Protein AF-A0A7V6CC51-F1 (afdb_monomer_lite)

Foldseek 3Di:
DDDDDDDDDDDPPPPPPDPPDPPPPPPPPQDWDWDDDLAAIEIESAPPVLRVVLVLLVVLLLVVLCVVVVQDDDSPPQHAYEYEYHDPVVVCVVDPDNPDQWDWDADPNHIYIYHYSDDDPLRNQLRVQLVVLLVRVVSDPDDDDPVCSNVVSNLSSNWDDDDPRDDIDD

Radius of gyration: 27.86 Å; chains: 1; bounding box: 57×43×106 Å

pLDDT: mean 84.68, std 17.05, range [34.88, 98.0]

Secondary structure (DSSP, 8-state):
--------------------------------EEEE-SSEEEEE-S-HHHHHHHHHHHHHHHHHHHHHH-----TTSPPEEEEEES-HHHHHTT-SSTT-SSEEEEETTEEEEEEESSS-HHHHHHHHHHHHHHHHHTTSSS---HHHHHHHHHHHHT-EE-SSSS-EE-

Sequence (170 aa):
MSLTFIHTIRAGIPAVLCLLMFASPVAAKSRWYKYENPYFVAYSNAPEKKALAMLDNLERFRVAFEQVSSIEVPESAPQVTVLIVRSSSEFAKLRPIKNAAGFMTSINDQRFIVVPASGDPAWRGESIRHELAHVWLRYHSFKYPSWYEEGFAELMSATQFINDNQSFTV

Structure (mmCIF, N/CA/C/O backbone):
data_AF-A0A7V6CC51-F1
#
_entry.id   AF-A0A7V6CC51-F1
#
loop_
_atom_site.group_PDB
_atom_site.id
_atom_site.type_symbol
_atom_site.label_atom_id
_atom_site.label_alt_id
_atom_site.label_comp_id
_atom_site.label_asym_id
_atom_site.label_entity_id
_atom_site.label_seq_id
_atom_site.pdbx_PDB_ins_code
_atom_site.Cartn_x
_atom_site.Cartn_y
_atom_site.Cartn_z
_atom_site.occupancy
_atom_site.B_iso_or_equiv
_atom_site.auth_seq_id
_atom_site.auth_comp_id
_atom_site.auth_asym_id
_atom_site.auth_atom_id
_atom_site.pdbx_PDB_model_num
ATOM 1 N N . MET A 1 1 ? -29.974 24.018 88.098 1.00 41.22 1 MET A N 1
ATOM 2 C CA . MET A 1 1 ? -29.849 22.577 87.781 1.00 41.22 1 MET A CA 1
ATOM 3 C C . MET A 1 1 ? -31.233 22.148 87.312 1.00 41.22 1 MET A C 1
ATOM 5 O O . MET A 1 1 ? -32.135 22.222 88.124 1.00 41.22 1 MET A O 1
ATOM 9 N N . SER A 1 2 ? -31.568 21.907 86.047 1.00 37.16 2 SER A N 1
ATOM 10 C CA . SER A 1 2 ? -30.850 21.552 84.812 1.00 37.16 2 SER A CA 1
ATOM 11 C C . SER A 1 2 ? -31.702 22.063 83.616 1.00 37.16 2 SER A C 1
ATOM 13 O O . SER A 1 2 ? -32.907 22.202 83.790 1.00 37.16 2 SER A O 1
ATOM 15 N N . LEU A 1 3 ? -31.105 22.626 82.546 1.00 34.88 3 LEU A N 1
ATOM 16 C CA . LEU A 1 3 ? -30.969 22.049 81.176 1.00 34.88 3 LEU A CA 1
ATOM 17 C C . LEU A 1 3 ? -32.340 21.697 80.524 1.00 34.88 3 LEU A C 1
ATOM 19 O O . LEU A 1 3 ? -33.163 21.076 81.171 1.00 34.88 3 LEU A O 1
ATOM 23 N N . THR A 1 4 ? -32.705 21.988 79.268 1.00 35.38 4 THR A N 1
ATOM 24 C CA . THR A 1 4 ? -31.968 22.301 78.030 1.00 35.38 4 THR A CA 1
ATOM 25 C C . THR A 1 4 ? -32.980 22.672 76.922 1.00 35.38 4 THR A C 1
ATOM 27 O O . THR A 1 4 ? -34.135 22.258 76.978 1.00 35.38 4 THR A O 1
ATOM 30 N N . PHE A 1 5 ? -32.515 23.395 75.894 1.00 44.28 5 PHE A N 1
ATOM 31 C CA . PHE A 1 5 ? -33.093 23.500 74.535 1.00 44.28 5 PHE A CA 1
ATOM 32 C C . PHE A 1 5 ? -33.424 22.099 73.943 1.00 44.28 5 PHE A C 1
ATOM 34 O O . PHE A 1 5 ? -32.857 21.104 74.380 1.00 44.28 5 PHE A O 1
ATOM 41 N N . ILE A 1 6 ? -34.292 21.934 72.936 1.00 42.44 6 ILE A N 1
ATOM 42 C CA . ILE A 1 6 ? -33.934 21.997 71.503 1.00 42.44 6 ILE A CA 1
ATOM 43 C C . ILE A 1 6 ? -35.217 21.950 70.652 1.00 42.44 6 ILE A C 1
ATOM 45 O O . ILE A 1 6 ? -36.204 21.295 70.979 1.00 42.44 6 ILE A O 1
ATOM 49 N N . HIS A 1 7 ? -35.144 22.689 69.548 1.00 38.31 7 HIS A N 1
ATOM 50 C CA . HIS A 1 7 ? -36.145 22.906 68.518 1.00 38.31 7 HIS A CA 1
ATOM 51 C C . HIS A 1 7 ? -36.565 21.637 67.760 1.00 38.31 7 HIS A C 1
ATOM 53 O O . HIS A 1 7 ? -35.791 20.710 67.539 1.00 38.31 7 HIS A O 1
ATOM 59 N N . THR A 1 8 ? -37.800 21.686 67.269 1.00 44.66 8 THR A N 1
ATOM 60 C CA . THR A 1 8 ? -38.372 20.853 66.208 1.00 44.66 8 THR A CA 1
ATOM 61 C C . THR A 1 8 ? -37.406 20.628 65.039 1.00 44.66 8 THR A C 1
ATOM 63 O O . THR A 1 8 ? -37.063 21.577 64.336 1.00 44.66 8 THR A O 1
ATOM 66 N N . ILE A 1 9 ? -37.045 19.372 64.759 1.00 45.22 9 ILE A N 1
ATOM 67 C CA . ILE A 1 9 ? -36.435 18.989 63.479 1.00 45.22 9 ILE A CA 1
ATOM 68 C C . ILE A 1 9 ? -37.561 18.565 62.538 1.00 45.22 9 ILE A C 1
ATOM 70 O O . ILE A 1 9 ? -38.075 17.450 62.598 1.00 45.22 9 ILE A O 1
ATOM 74 N N . ARG A 1 10 ? -37.953 19.487 61.658 1.00 53.75 10 ARG A N 1
ATOM 75 C CA . ARG A 1 10 ? -38.729 19.199 60.452 1.00 53.75 10 ARG A CA 1
ATOM 76 C C . ARG A 1 10 ? -37.719 19.126 59.308 1.00 53.75 10 ARG A C 1
ATOM 78 O O . ARG A 1 10 ? -37.269 20.154 58.823 1.00 53.75 10 ARG A O 1
ATOM 85 N N . ALA A 1 11 ? -37.330 17.920 58.914 1.00 47.81 11 ALA A N 1
ATOM 86 C CA . ALA A 1 11 ? -36.510 17.700 57.726 1.00 47.81 11 ALA A CA 1
ATOM 87 C C . ALA A 1 11 ? -36.901 16.365 57.087 1.00 47.81 11 ALA A C 1
ATOM 89 O O . ALA A 1 11 ? -36.207 15.360 57.203 1.00 47.81 11 ALA A O 1
ATOM 90 N N . GLY A 1 12 ? -38.061 16.352 56.428 1.00 46.47 12 GLY A N 1
ATOM 91 C CA . GLY A 1 12 ? -38.343 15.351 55.407 1.00 46.47 12 GLY A CA 1
ATOM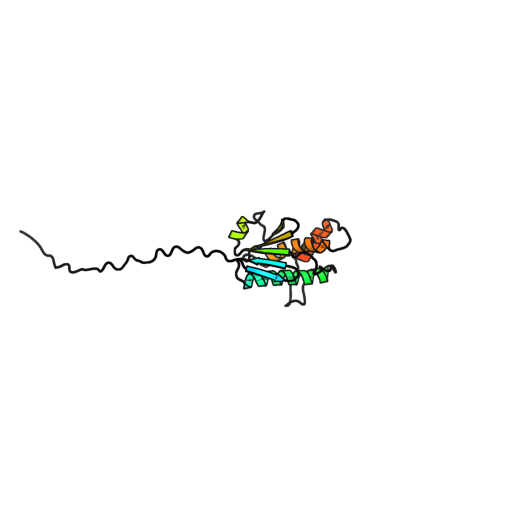 92 C C . GLY A 1 12 ? -37.486 15.680 54.193 1.00 46.47 12 GLY A C 1
ATOM 93 O O . GLY A 1 12 ? -37.872 16.509 53.378 1.00 46.47 12 GLY A O 1
ATOM 94 N N . ILE A 1 13 ? -36.299 15.087 54.112 1.00 57.00 13 ILE A N 1
ATOM 95 C CA . ILE A 1 13 ? -35.498 15.079 52.889 1.00 57.00 13 ILE A CA 1
ATOM 96 C C . ILE A 1 13 ? -36.115 13.982 52.014 1.00 57.00 13 ILE A C 1
ATOM 98 O O . ILE A 1 13 ? -36.058 12.815 52.409 1.00 57.00 13 ILE A O 1
ATOM 102 N N . PRO A 1 14 ? -36.753 14.293 50.872 1.00 50.59 14 PRO A N 1
ATOM 103 C CA . PRO A 1 14 ? -37.213 13.242 49.987 1.00 50.59 14 PRO A CA 1
ATOM 104 C C . PRO A 1 14 ? -35.974 12.543 49.427 1.00 50.59 14 PRO A C 1
ATOM 106 O O . PRO A 1 14 ? -35.117 13.162 48.796 1.00 50.59 14 PRO A O 1
ATOM 109 N N . ALA A 1 15 ? -35.877 11.243 49.698 1.00 53.19 15 ALA A N 1
ATOM 110 C CA . ALA A 1 15 ? -34.915 10.332 49.102 1.00 53.19 15 ALA A CA 1
ATOM 111 C C . ALA A 1 15 ? -35.192 10.215 47.593 1.00 53.19 15 ALA A C 1
ATOM 113 O O . ALA A 1 15 ? -35.791 9.256 47.122 1.00 53.19 15 ALA A O 1
ATOM 114 N N . VAL A 1 16 ? -34.793 11.226 46.827 1.00 55.78 16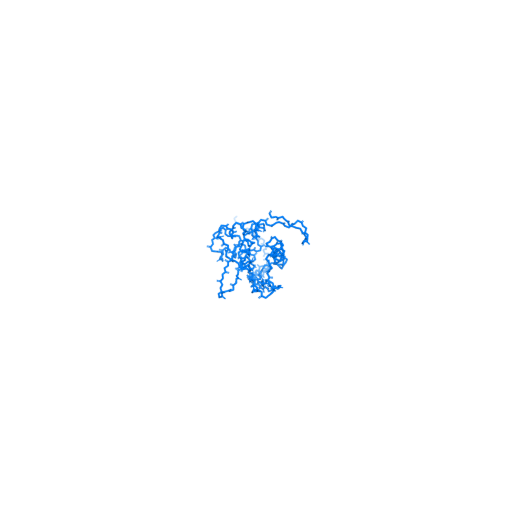 VAL A N 1
ATOM 115 C CA . VAL A 1 16 ? -34.821 11.221 45.362 1.00 55.78 16 VAL A CA 1
ATOM 116 C C . VAL A 1 16 ? -33.407 11.506 44.896 1.00 55.78 16 VAL A C 1
ATOM 118 O O . VAL A 1 16 ? -33.116 12.575 44.381 1.00 55.78 16 VAL A O 1
ATOM 121 N N . LEU A 1 17 ? -32.483 10.581 45.150 1.00 53.47 17 LEU A N 1
ATOM 122 C CA . LEU A 1 17 ? -31.147 10.667 44.562 1.00 53.47 17 LEU A CA 1
ATOM 123 C C . LEU A 1 17 ? -30.431 9.311 44.571 1.00 53.47 17 LEU A C 1
ATOM 125 O O . LEU A 1 17 ? -29.371 9.175 45.161 1.00 53.47 17 LEU A O 1
ATOM 129 N N . CYS A 1 18 ? -31.015 8.275 43.963 1.00 51.25 18 CYS A N 1
ATOM 130 C CA . CYS A 1 18 ? -30.276 7.022 43.735 1.00 51.25 18 CYS A CA 1
ATOM 131 C C . CYS A 1 18 ? -30.843 6.180 42.581 1.00 51.25 18 CYS A C 1
ATOM 133 O O . CYS A 1 18 ? -30.938 4.962 42.671 1.00 51.25 18 CYS A O 1
ATOM 135 N N . LEU A 1 19 ? -31.232 6.826 41.478 1.00 51.34 19 LEU A N 1
ATOM 136 C CA . LEU A 1 19 ? -31.549 6.114 40.234 1.00 51.34 19 LEU A CA 1
ATOM 137 C C . LEU A 1 19 ? -30.867 6.756 39.020 1.00 51.34 19 LEU A C 1
ATOM 139 O O . LEU A 1 19 ? -31.435 6.841 37.937 1.00 51.34 19 LEU A O 1
ATOM 143 N N . LEU A 1 20 ? -29.627 7.215 39.193 1.00 54.41 20 LEU A N 1
ATOM 144 C CA . LEU A 1 20 ? -28.757 7.506 38.059 1.00 54.41 20 LEU A CA 1
ATOM 145 C C . LEU A 1 20 ? -27.998 6.235 37.690 1.00 54.41 20 LEU A C 1
ATOM 147 O O . LEU A 1 20 ? -26.901 5.965 38.157 1.00 54.41 20 LEU A O 1
ATOM 151 N N . MET A 1 21 ? -28.667 5.467 36.833 1.00 56.34 21 MET A N 1
ATOM 152 C CA . MET A 1 21 ? -28.065 4.869 35.649 1.00 56.34 21 MET A CA 1
ATOM 153 C C . MET A 1 21 ? -26.807 4.027 35.890 1.00 56.34 21 MET A C 1
ATOM 155 O O . MET A 1 21 ? -25.686 4.447 35.616 1.00 56.34 21 MET A O 1
ATOM 159 N N . PHE A 1 22 ? -27.025 2.741 36.172 1.00 53.53 22 PHE A N 1
ATOM 160 C CA . PHE A 1 22 ? -26.179 1.686 35.609 1.00 53.53 22 PHE A CA 1
ATOM 161 C C . PHE A 1 22 ? -26.370 1.643 34.080 1.00 53.53 22 PHE A C 1
ATOM 163 O O . PHE A 1 22 ? -26.844 0.662 33.515 1.00 53.53 22 PHE A O 1
ATOM 170 N N . ALA A 1 23 ? -26.032 2.730 33.387 1.00 60.19 23 ALA A N 1
ATOM 171 C CA . ALA A 1 23 ? -25.757 2.672 31.965 1.00 60.19 23 ALA A CA 1
ATOM 172 C C . ALA A 1 23 ? -24.369 2.043 31.844 1.00 60.19 23 ALA A C 1
ATOM 174 O O . ALA A 1 23 ? -23.358 2.739 31.765 1.00 60.19 23 ALA A O 1
ATOM 175 N N . SER A 1 24 ? -24.303 0.710 31.905 1.00 59.06 24 SER A N 1
ATOM 176 C CA . SER A 1 24 ? -23.110 0.010 31.445 1.00 59.06 24 SER A CA 1
ATOM 177 C C . SER A 1 24 ? -22.829 0.527 30.035 1.00 59.06 24 SER A C 1
ATOM 179 O O . SER A 1 24 ? -23.748 0.494 29.209 1.00 59.06 24 SER A O 1
ATOM 181 N N . PRO A 1 25 ? -21.625 1.048 29.738 1.00 57.12 25 PRO A N 1
ATOM 182 C CA . PRO A 1 25 ? -21.302 1.429 28.379 1.00 57.12 25 PRO A CA 1
ATOM 183 C C . PRO A 1 25 ? -21.463 0.164 27.547 1.00 57.12 25 PRO A C 1
ATOM 185 O O . PRO A 1 25 ? -20.692 -0.786 27.689 1.00 57.12 25 PRO A O 1
ATOM 188 N N . VAL A 1 26 ? -22.514 0.115 26.726 1.00 58.03 26 VAL A N 1
ATOM 189 C CA . VAL A 1 26 ? -22.633 -0.898 25.687 1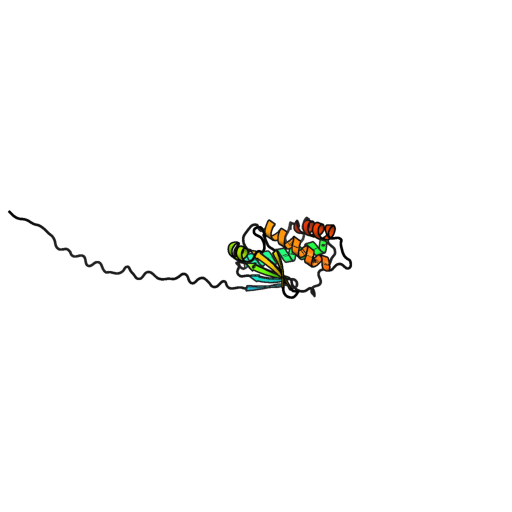.00 58.03 26 VAL A CA 1
ATOM 190 C C . VAL A 1 26 ? -21.378 -0.701 24.861 1.00 58.03 26 VAL A C 1
ATOM 192 O O . VAL A 1 26 ? -21.245 0.313 24.176 1.00 58.03 26 VAL A O 1
ATOM 195 N N . ALA A 1 27 ? -20.416 -1.613 25.001 1.00 57.94 27 ALA A N 1
ATOM 196 C CA . ALA A 1 27 ? -19.244 -1.630 24.152 1.00 57.94 27 ALA A CA 1
ATOM 197 C C . ALA A 1 27 ? -19.786 -1.680 22.726 1.00 57.94 27 ALA A C 1
ATOM 199 O O . ALA A 1 27 ? -20.376 -2.684 22.319 1.00 57.94 27 ALA A O 1
ATOM 200 N N . ALA A 1 28 ? -19.705 -0.552 22.019 1.00 60.62 28 ALA A N 1
ATOM 201 C CA . ALA A 1 28 ? -20.244 -0.441 20.681 1.00 60.62 28 ALA A CA 1
ATOM 202 C C . ALA A 1 28 ? -19.574 -1.539 19.856 1.00 60.62 28 ALA A C 1
ATOM 204 O O . ALA A 1 28 ? -18.364 -1.483 19.627 1.00 60.62 28 ALA A O 1
ATOM 205 N N . LYS A 1 29 ? -20.336 -2.576 19.477 1.00 62.44 29 LYS A N 1
ATOM 206 C CA . LYS A 1 29 ? -19.830 -3.636 18.601 1.00 62.44 29 LYS A CA 1
ATOM 207 C C . LYS A 1 29 ? -19.221 -2.932 17.396 1.00 62.44 29 LYS A C 1
ATOM 209 O O . LYS A 1 29 ? -19.915 -2.157 16.736 1.00 62.44 29 LYS A O 1
ATOM 214 N N . SER A 1 30 ? -17.929 -3.143 17.144 1.00 75.06 30 SER A N 1
ATOM 215 C CA . SER A 1 30 ? -17.274 -2.477 16.023 1.00 75.06 30 SER A CA 1
ATOM 216 C C . SER A 1 30 ? -17.912 -3.000 14.739 1.00 75.06 30 SER A C 1
ATOM 218 O O . SER A 1 30 ? -17.682 -4.147 14.350 1.00 75.06 30 SER A O 1
ATOM 220 N N . ARG A 1 31 ? -18.772 -2.194 14.116 1.00 90.44 31 ARG A N 1
ATOM 221 C CA . ARG A 1 31 ? -19.369 -2.531 12.828 1.00 90.44 31 ARG A CA 1
ATOM 222 C C . ARG A 1 31 ? -18.278 -2.443 11.764 1.00 90.44 31 ARG A C 1
ATOM 224 O O . ARG A 1 31 ? -17.554 -1.449 11.717 1.00 90.44 31 ARG A O 1
ATOM 231 N N . TRP A 1 32 ? -18.164 -3.496 10.966 1.00 96.19 32 TRP A N 1
ATOM 232 C CA . TRP A 1 32 ? -17.278 -3.564 9.812 1.00 96.19 32 TRP A CA 1
ATOM 233 C C . TRP A 1 32 ? -18.063 -3.227 8.547 1.00 96.19 32 TRP A C 1
ATOM 235 O O . TRP A 1 32 ? -19.215 -3.635 8.406 1.00 96.19 32 TRP A O 1
ATOM 245 N N . TYR A 1 33 ? -17.428 -2.490 7.648 1.00 97.50 33 TYR A N 1
ATOM 246 C CA . TYR A 1 33 ? -17.957 -2.076 6.355 1.00 97.50 33 TYR A CA 1
ATOM 247 C C . TYR A 1 33 ? -17.058 -2.613 5.248 1.00 97.50 33 TYR A C 1
ATOM 249 O O . TYR A 1 33 ? -15.844 -2.709 5.443 1.00 97.50 33 TYR A O 1
ATOM 257 N N . LYS A 1 34 ? -17.663 -2.957 4.109 1.00 98.00 34 LYS A N 1
ATOM 258 C CA . LYS A 1 34 ? -16.970 -3.390 2.895 1.00 98.00 34 LYS A CA 1
ATOM 259 C C . LYS A 1 34 ? -16.954 -2.233 1.893 1.00 98.00 34 LYS A C 1
ATOM 261 O O . LYS A 1 34 ? -17.989 -1.608 1.683 1.00 98.00 34 LYS A O 1
ATOM 266 N N . TYR A 1 35 ? -15.805 -1.998 1.276 1.00 97.50 35 TYR A N 1
ATOM 267 C CA . TYR A 1 35 ? -15.602 -1.073 0.160 1.00 97.50 35 TYR A CA 1
ATOM 268 C C . TYR A 1 35 ? -14.834 -1.819 -0.931 1.00 97.50 35 TYR A C 1
ATOM 270 O O . TYR A 1 35 ? -14.032 -2.691 -0.600 1.00 97.50 35 TYR A O 1
ATOM 278 N N . GLU A 1 36 ? -15.052 -1.517 -2.206 1.00 96.31 36 GLU A N 1
ATOM 279 C CA . GLU A 1 36 ? -14.352 -2.220 -3.285 1.00 96.31 36 GLU A CA 1
ATOM 280 C C . GLU A 1 36 ? -14.183 -1.373 -4.546 1.00 96.31 36 GLU A C 1
ATOM 282 O O . GLU A 1 36 ? -14.995 -0.493 -4.827 1.00 96.31 36 GLU A O 1
ATOM 287 N N . ASN A 1 37 ? -13.115 -1.657 -5.286 1.00 94.19 37 ASN A N 1
ATOM 288 C CA . ASN A 1 37 ? -12.857 -1.198 -6.649 1.00 94.19 37 ASN A CA 1
ATOM 289 C C . ASN A 1 37 ? -12.254 -2.379 -7.454 1.00 94.19 37 ASN A C 1
ATOM 291 O O . ASN A 1 37 ? -12.100 -3.460 -6.882 1.00 94.19 37 ASN A O 1
ATOM 295 N N . PRO A 1 38 ? -11.896 -2.242 -8.744 1.00 94.94 38 PRO A N 1
ATOM 296 C CA . PRO A 1 38 ? -11.364 -3.367 -9.525 1.00 94.94 38 PRO A CA 1
ATOM 297 C C . PRO A 1 38 ? -10.133 -4.067 -8.920 1.00 94.94 38 PRO A C 1
ATOM 299 O O . PRO A 1 38 ? -9.969 -5.268 -9.102 1.00 94.94 38 PRO A O 1
ATOM 302 N N . TYR A 1 39 ? -9.309 -3.362 -8.138 1.00 95.50 39 TYR A N 1
ATOM 303 C CA . TYR A 1 39 ? -8.016 -3.853 -7.643 1.00 95.50 39 TYR A CA 1
ATOM 304 C C . TYR A 1 39 ? -7.984 -4.151 -6.140 1.00 95.50 39 TYR A C 1
ATOM 306 O O . TYR A 1 39 ? -7.114 -4.889 -5.670 1.00 95.50 39 TYR A O 1
ATOM 314 N N . PHE A 1 40 ? -8.933 -3.613 -5.373 1.00 96.69 40 PHE A N 1
ATOM 315 C CA . PHE A 1 40 ? -8.954 -3.689 -3.918 1.00 96.69 40 PHE A CA 1
ATOM 316 C C . PHE A 1 40 ? -10.337 -4.044 -3.383 1.00 96.69 40 PHE A C 1
ATOM 318 O O . PHE A 1 40 ? -11.352 -3.490 -3.804 1.00 96.69 40 PHE A O 1
ATOM 325 N N . VAL A 1 41 ? -10.359 -4.885 -2.348 1.00 97.38 41 VAL A N 1
ATOM 326 C CA . VAL A 1 41 ? -11.523 -5.057 -1.471 1.00 97.38 41 VAL A CA 1
ATOM 327 C C . VAL A 1 41 ? -11.106 -4.673 -0.054 1.00 97.38 41 VAL A C 1
ATOM 329 O O . VAL A 1 41 ? -10.199 -5.273 0.513 1.00 97.38 41 VAL A O 1
ATOM 332 N N . ALA A 1 42 ? -11.714 -3.650 0.539 1.00 97.62 42 ALA A N 1
ATOM 333 C CA . ALA A 1 42 ? -11.405 -3.236 1.902 1.00 97.62 42 ALA A CA 1
ATOM 334 C C . ALA A 1 42 ? -12.502 -3.636 2.879 1.00 97.62 42 ALA A C 1
ATOM 336 O O . ALA A 1 42 ? -13.680 -3.367 2.654 1.00 97.62 42 ALA A O 1
ATOM 337 N N . TYR A 1 43 ? -12.090 -4.177 4.022 1.00 97.88 43 TYR A N 1
ATOM 338 C CA . TYR A 1 43 ? -12.935 -4.302 5.199 1.00 97.88 43 TYR A CA 1
ATOM 339 C C . TYR A 1 43 ? -12.424 -3.344 6.265 1.00 97.88 43 TYR A C 1
ATOM 341 O O . TYR A 1 43 ? -11.246 -3.364 6.624 1.00 97.88 43 TYR A O 1
ATOM 349 N N . SER A 1 44 ? -13.305 -2.498 6.794 1.00 97.50 44 SER A N 1
ATOM 350 C CA . SER A 1 44 ? -12.915 -1.512 7.796 1.00 97.50 44 SER A CA 1
ATOM 351 C C . SER A 1 44 ? -13.941 -1.340 8.897 1.00 97.50 44 SER A C 1
ATOM 353 O O . SER A 1 44 ? -15.135 -1.217 8.638 1.00 97.50 44 SER A O 1
ATOM 355 N N . ASN A 1 45 ? -13.463 -1.244 10.135 1.00 96.81 45 ASN A N 1
ATOM 356 C CA . ASN A 1 45 ? -14.236 -0.736 11.263 1.00 96.81 45 ASN A CA 1
ATOM 357 C C . ASN A 1 45 ? -13.844 0.708 11.633 1.00 96.81 45 ASN A C 1
ATOM 359 O O . ASN A 1 45 ? -14.233 1.180 12.703 1.00 96.81 45 ASN A O 1
ATOM 363 N N . ALA A 1 46 ? -13.064 1.403 10.799 1.00 95.88 46 ALA A N 1
ATOM 364 C CA . ALA A 1 46 ? -12.642 2.789 10.991 1.00 95.88 46 ALA A CA 1
ATOM 365 C C . ALA A 1 46 ? -13.725 3.793 10.531 1.00 95.88 46 ALA A C 1
ATOM 367 O O . ALA A 1 46 ? -14.700 3.397 9.893 1.00 95.88 46 ALA A O 1
ATOM 368 N N . PRO A 1 47 ? -13.588 5.101 10.839 1.00 95.06 47 PRO A N 1
ATOM 369 C CA . PRO A 1 47 ? -14.435 6.127 10.232 1.00 95.06 47 PRO A CA 1
ATOM 370 C C . PRO A 1 47 ? -14.350 6.077 8.701 1.00 95.06 47 PRO A C 1
ATOM 372 O O . PRO A 1 47 ? -13.246 6.067 8.157 1.00 95.06 47 PRO A O 1
ATOM 375 N N . GLU A 1 48 ? -15.497 6.105 8.023 1.00 95.19 48 GLU A N 1
ATOM 376 C CA . GLU A 1 48 ? -15.624 5.977 6.561 1.00 95.19 48 GLU A CA 1
ATOM 377 C C . GLU A 1 48 ? -14.653 6.882 5.796 1.00 95.19 48 GLU A C 1
ATOM 379 O O . GLU A 1 48 ? -13.874 6.400 4.980 1.00 95.19 48 GLU A O 1
ATOM 384 N N . LYS A 1 49 ? -14.588 8.172 6.156 1.00 94.69 49 LYS A N 1
ATOM 385 C CA . LYS A 1 49 ? -13.658 9.138 5.547 1.00 94.69 49 LYS A CA 1
ATOM 386 C C . LYS A 1 49 ? -12.203 8.651 5.532 1.00 94.69 49 LYS A C 1
ATOM 388 O O . LYS A 1 49 ? -11.482 8.907 4.576 1.00 94.69 49 LYS A O 1
ATOM 393 N N . LYS A 1 50 ? -11.754 7.962 6.586 1.00 94.38 50 LYS A N 1
ATOM 394 C CA . LYS A 1 50 ? -10.385 7.433 6.670 1.00 94.38 50 LYS A CA 1
ATOM 395 C C . LYS A 1 50 ? -10.199 6.167 5.838 1.00 94.38 50 LYS A C 1
ATOM 397 O O . LYS A 1 50 ? -9.126 5.984 5.274 1.00 94.38 50 LYS A O 1
ATOM 402 N N . ALA A 1 51 ? -11.214 5.306 5.783 1.00 94.88 51 ALA A N 1
ATOM 403 C CA . ALA A 1 51 ? -11.182 4.103 4.958 1.00 94.88 51 ALA A CA 1
ATOM 404 C C . ALA A 1 51 ? -11.142 4.464 3.466 1.00 94.88 51 ALA A C 1
ATOM 406 O O . ALA A 1 51 ? -10.280 3.969 2.744 1.00 94.88 51 ALA A O 1
ATOM 407 N N . LEU A 1 52 ? -11.997 5.398 3.040 1.00 94.75 52 LEU A N 1
ATOM 408 C CA . LEU A 1 52 ? -12.023 5.904 1.668 1.00 94.75 52 LEU A CA 1
ATOM 409 C C . LEU A 1 52 ? -10.720 6.616 1.294 1.00 94.75 52 LEU A C 1
ATOM 411 O O . LEU A 1 52 ? -10.174 6.341 0.236 1.00 94.75 52 LEU A O 1
ATOM 415 N N . ALA A 1 53 ? -10.167 7.458 2.176 1.00 92.62 53 ALA A N 1
ATOM 416 C CA . ALA A 1 53 ? -8.888 8.125 1.914 1.00 92.62 53 ALA A CA 1
ATOM 417 C C . ALA A 1 53 ? -7.710 7.143 1.773 1.00 92.62 53 ALA A C 1
ATOM 419 O O . ALA A 1 53 ? -6.792 7.393 0.999 1.00 92.62 53 ALA A O 1
ATOM 420 N N . MET A 1 54 ? -7.719 6.029 2.516 1.00 92.94 54 MET A N 1
ATOM 421 C CA . MET A 1 54 ? -6.720 4.970 2.345 1.00 92.94 54 MET A CA 1
ATOM 422 C C . MET A 1 54 ? -6.883 4.288 0.985 1.00 92.94 54 MET A C 1
ATOM 424 O O . MET A 1 54 ? -5.907 4.172 0.258 1.00 92.94 54 MET A O 1
ATOM 428 N N . LEU A 1 55 ? -8.102 3.871 0.627 1.00 93.94 55 LEU A N 1
ATOM 429 C CA . LEU A 1 55 ? -8.363 3.233 -0.666 1.00 93.94 55 LEU A CA 1
ATOM 430 C C . LEU A 1 55 ? -8.011 4.135 -1.853 1.00 93.94 55 LEU A C 1
ATOM 432 O O . LEU A 1 55 ? -7.369 3.669 -2.788 1.00 93.94 55 LEU A O 1
ATOM 436 N N . ASP A 1 56 ? -8.367 5.418 -1.786 1.00 92.81 56 ASP A N 1
ATOM 437 C CA . ASP A 1 56 ? -7.978 6.415 -2.786 1.00 92.81 56 ASP A CA 1
ATOM 438 C C . ASP A 1 56 ? -6.452 6.509 -2.921 1.00 92.81 56 ASP A C 1
ATOM 440 O O . ASP A 1 56 ? -5.920 6.478 -4.027 1.00 92.81 56 ASP A O 1
ATOM 444 N N . ASN A 1 57 ? -5.719 6.533 -1.802 1.00 91.81 57 ASN A N 1
ATOM 445 C CA . ASN A 1 57 ? -4.258 6.570 -1.833 1.00 91.81 57 ASN A CA 1
ATOM 446 C C . ASN A 1 57 ? -3.645 5.327 -2.502 1.00 91.81 57 ASN A C 1
ATOM 448 O O . ASN A 1 57 ? -2.685 5.461 -3.260 1.00 91.81 57 ASN A O 1
ATOM 452 N N . LEU A 1 58 ? -4.200 4.137 -2.246 1.00 94.25 58 LEU A N 1
ATOM 453 C CA . LEU A 1 58 ? -3.730 2.892 -2.862 1.00 94.25 58 LEU A CA 1
ATOM 454 C C . LEU A 1 58 ? -4.028 2.849 -4.365 1.00 94.25 58 LEU A C 1
ATOM 456 O O . LEU A 1 58 ? -3.172 2.430 -5.142 1.00 94.25 58 LEU A O 1
ATOM 460 N N . GLU A 1 59 ? -5.199 3.328 -4.787 1.00 94.06 59 GLU A N 1
ATOM 461 C CA . GLU A 1 59 ? -5.550 3.414 -6.207 1.00 94.06 59 GLU A CA 1
ATOM 462 C C . GLU A 1 59 ? -4.655 4.415 -6.946 1.00 94.06 59 GLU A C 1
ATOM 464 O O . GLU A 1 59 ? -4.134 4.118 -8.019 1.00 94.06 59 GLU A O 1
ATOM 469 N N . ARG A 1 60 ? -4.384 5.576 -6.343 1.00 92.38 60 ARG A N 1
ATOM 470 C CA . ARG A 1 60 ? -3.438 6.557 -6.896 1.00 92.38 60 ARG A CA 1
ATOM 471 C C . ARG A 1 60 ? -2.036 5.981 -7.027 1.00 92.38 60 ARG A C 1
ATOM 473 O O . ARG A 1 60 ? -1.352 6.251 -8.013 1.00 92.38 60 ARG A O 1
ATOM 480 N N . PHE A 1 61 ? -1.611 5.178 -6.054 1.00 94.50 61 PHE A N 1
ATOM 481 C CA . PHE A 1 61 ? -0.327 4.495 -6.132 1.00 94.50 61 PHE A CA 1
ATOM 482 C C . PHE A 1 61 ? -0.289 3.469 -7.263 1.00 94.50 61 PHE A C 1
ATOM 484 O O . PHE A 1 61 ? 0.715 3.412 -7.962 1.00 94.50 61 PHE A O 1
ATOM 491 N N . ARG A 1 62 ? -1.372 2.717 -7.495 1.00 95.00 62 ARG A N 1
ATOM 492 C CA . ARG A 1 62 ? -1.473 1.807 -8.644 1.00 95.00 62 ARG A CA 1
ATOM 493 C C . ARG A 1 62 ? -1.232 2.541 -9.959 1.00 95.00 62 ARG A C 1
ATOM 495 O O . ARG A 1 62 ? -0.385 2.122 -10.737 1.00 95.00 62 ARG A O 1
ATOM 502 N N . VAL A 1 63 ? -1.909 3.671 -10.164 1.00 93.38 63 VAL A N 1
ATOM 503 C CA . VAL A 1 63 ? -1.740 4.488 -11.376 1.00 93.38 63 VAL A CA 1
ATOM 504 C C . VAL A 1 63 ? -0.295 4.980 -11.522 1.00 93.38 63 VAL A C 1
ATOM 506 O O . VAL A 1 63 ? 0.288 4.859 -12.597 1.00 93.38 63 VAL A O 1
ATOM 509 N N . ALA A 1 64 ? 0.311 5.491 -10.445 1.00 93.75 64 ALA A N 1
ATOM 510 C CA . ALA A 1 64 ? 1.709 5.927 -10.469 1.00 93.75 64 ALA A CA 1
ATOM 511 C C . ALA A 1 64 ? 2.675 4.764 -10.756 1.00 93.75 64 ALA A C 1
ATOM 513 O O . ALA A 1 64 ? 3.611 4.912 -11.539 1.00 93.75 64 ALA A O 1
ATOM 514 N N . PHE A 1 65 ? 2.426 3.590 -10.169 1.00 94.94 65 PHE A N 1
ATOM 515 C CA . PHE A 1 65 ? 3.208 2.383 -10.411 1.00 94.94 65 PHE A CA 1
ATOM 516 C C . PHE A 1 65 ? 3.205 1.997 -11.885 1.00 94.94 65 PHE A C 1
ATOM 518 O O . PHE A 1 65 ? 4.280 1.808 -12.451 1.00 94.94 65 PHE A O 1
ATOM 525 N N . GLU A 1 66 ? 2.040 1.930 -12.527 1.00 94.44 66 GLU A N 1
ATOM 526 C CA . GLU A 1 66 ? 1.945 1.584 -13.950 1.00 94.44 66 GLU A CA 1
ATOM 527 C C . GLU A 1 66 ? 2.676 2.607 -14.828 1.00 94.44 66 GLU A C 1
ATOM 529 O O . GLU A 1 66 ? 3.387 2.233 -15.758 1.00 94.44 66 GLU A O 1
ATOM 534 N N . GLN A 1 67 ? 2.576 3.897 -14.492 1.00 92.44 67 GLN A N 1
ATOM 535 C CA . GLN A 1 67 ? 3.226 4.972 -15.244 1.00 92.44 67 GLN A CA 1
ATOM 536 C C . GLN A 1 67 ? 4.759 4.943 -15.139 1.00 92.44 67 GLN A C 1
ATOM 538 O O . GLN A 1 67 ? 5.436 5.205 -16.131 1.00 92.44 67 GLN A O 1
ATOM 543 N N . VAL A 1 68 ? 5.322 4.614 -13.972 1.00 91.75 68 VAL A N 1
ATOM 544 C CA . VAL A 1 68 ? 6.785 4.560 -13.767 1.00 91.75 68 VAL A CA 1
ATOM 545 C C . VAL A 1 68 ? 7.375 3.254 -14.271 1.00 91.75 68 VAL A C 1
ATOM 547 O O . VAL A 1 68 ? 8.405 3.250 -14.942 1.00 91.75 68 VAL A O 1
ATOM 550 N N . SER A 1 69 ? 6.739 2.137 -13.923 1.00 91.62 69 SER A N 1
ATOM 551 C CA . SER A 1 69 ? 7.246 0.801 -14.237 1.00 91.62 69 SER A CA 1
ATOM 552 C C . SER A 1 69 ? 6.988 0.397 -15.686 1.00 91.62 69 SER A C 1
ATOM 554 O O . SER A 1 69 ? 7.666 -0.493 -16.194 1.00 91.62 69 SER A O 1
ATOM 556 N N . SER A 1 70 ? 6.005 1.023 -16.349 1.00 92.25 70 SER A N 1
ATOM 557 C CA . SER A 1 70 ? 5.426 0.541 -17.612 1.00 92.25 70 SER A CA 1
ATOM 558 C C . SER A 1 70 ? 4.885 -0.898 -17.527 1.00 92.25 70 SER A C 1
ATOM 560 O O . SER A 1 70 ? 4.753 -1.573 -18.547 1.00 92.25 70 SER A O 1
ATOM 562 N N . ILE A 1 71 ? 4.585 -1.382 -16.316 1.00 93.75 71 ILE A N 1
ATOM 563 C CA . ILE A 1 71 ? 3.939 -2.670 -16.054 1.00 93.75 71 ILE A CA 1
ATOM 564 C C . ILE A 1 71 ? 2.459 -2.396 -15.815 1.00 93.75 71 ILE A C 1
ATOM 566 O O . ILE A 1 71 ? 2.113 -1.719 -14.853 1.00 93.75 71 ILE A O 1
ATOM 570 N N . GLU A 1 72 ? 1.592 -2.944 -16.661 1.00 94.12 72 GLU A N 1
ATOM 571 C CA . GLU A 1 72 ? 0.141 -2.864 -16.487 1.00 94.12 72 GLU A CA 1
ATOM 572 C C . GLU A 1 72 ? -0.341 -3.929 -15.493 1.00 94.12 72 GLU A C 1
ATOM 574 O O . GLU A 1 72 ? -0.003 -5.111 -15.613 1.00 94.12 72 GLU A O 1
ATOM 579 N N . VAL A 1 73 ? -1.148 -3.522 -14.511 1.00 93.44 73 VAL A N 1
ATOM 580 C CA . VAL A 1 73 ? -1.843 -4.439 -13.610 1.00 93.44 73 VAL A CA 1
ATOM 581 C C . VAL A 1 73 ? -3.204 -4.746 -14.238 1.00 93.44 73 VAL A C 1
ATOM 583 O O . VAL A 1 73 ? -4.091 -3.887 -14.233 1.00 93.44 73 VAL A O 1
ATOM 586 N N . PRO A 1 74 ? -3.418 -5.961 -14.772 1.00 93.31 74 PRO A N 1
ATOM 587 C CA . PRO A 1 74 ? -4.657 -6.267 -15.474 1.00 93.31 74 PRO A CA 1
ATOM 588 C C . PRO A 1 74 ? -5.843 -6.226 -14.507 1.00 93.31 74 PRO A C 1
ATOM 590 O O . PRO A 1 74 ? -5.726 -6.674 -13.369 1.00 93.31 74 PRO A O 1
ATOM 593 N N . GLU A 1 75 ? -7.018 -5.783 -14.959 1.00 92.19 75 GLU A N 1
ATOM 594 C CA . GLU A 1 75 ? -8.246 -5.825 -14.141 1.00 92.19 75 GLU A CA 1
ATOM 595 C C . GLU A 1 75 ? -8.636 -7.257 -13.723 1.00 92.19 75 GLU A C 1
ATOM 597 O O . GLU A 1 75 ? -9.336 -7.457 -12.735 1.00 92.19 75 GLU A O 1
ATOM 602 N N . SER A 1 76 ? -8.155 -8.277 -14.445 1.00 91.69 76 SER A N 1
ATOM 603 C CA . SER A 1 76 ? -8.319 -9.688 -14.078 1.00 91.69 76 SER A CA 1
ATOM 604 C C . SER A 1 76 ? -7.382 -10.150 -12.954 1.00 91.69 76 SER A C 1
ATOM 606 O O . SER A 1 76 ? -7.444 -11.311 -12.545 1.00 91.69 76 SER A O 1
ATOM 608 N N . ALA A 1 77 ? -6.466 -9.295 -12.490 1.00 91.38 77 ALA A N 1
ATOM 609 C CA . ALA A 1 77 ? -5.632 -9.573 -11.332 1.00 91.38 77 ALA A CA 1
ATOM 610 C C . ALA A 1 77 ? -6.507 -9.836 -10.094 1.00 91.38 77 ALA A C 1
ATOM 612 O O . ALA A 1 77 ? -7.482 -9.121 -9.866 1.00 91.38 77 ALA A O 1
ATOM 613 N N . PRO A 1 78 ? -6.152 -10.810 -9.235 1.00 92.38 78 PRO A N 1
ATOM 614 C CA . PRO A 1 78 ? -6.838 -10.976 -7.963 1.00 92.38 78 PRO A CA 1
ATOM 615 C C . PRO A 1 78 ? -6.775 -9.688 -7.136 1.00 92.38 78 PRO A C 1
ATOM 617 O O . PRO A 1 78 ? -5.686 -9.150 -6.912 1.00 92.38 78 PRO A O 1
ATOM 620 N N . GLN A 1 79 ? -7.932 -9.236 -6.649 1.00 95.00 79 GLN A N 1
ATOM 621 C CA . GLN A 1 79 ? -8.017 -8.078 -5.764 1.00 95.00 79 GLN A CA 1
ATOM 622 C C . GLN A 1 79 ? -7.158 -8.275 -4.509 1.00 95.00 79 GLN A C 1
ATOM 624 O O . GLN A 1 79 ? -7.168 -9.339 -3.879 1.00 95.00 79 GLN A O 1
ATOM 629 N N . VAL A 1 80 ? -6.472 -7.215 -4.087 1.00 96.25 80 VAL A N 1
ATOM 630 C CA . VAL A 1 80 ? -5.789 -7.186 -2.792 1.00 96.25 80 VAL A CA 1
ATOM 631 C C . VAL A 1 80 ? -6.807 -6.857 -1.705 1.00 96.25 80 VAL A C 1
ATOM 633 O O . VAL A 1 80 ? -7.549 -5.878 -1.790 1.00 96.25 80 VAL A O 1
ATOM 636 N N . THR A 1 81 ? -6.856 -7.676 -0.656 1.00 97.44 81 THR A N 1
ATOM 637 C CA . THR A 1 81 ? -7.759 -7.433 0.474 1.00 97.44 81 THR A CA 1
ATOM 638 C C . THR A 1 81 ? -7.118 -6.496 1.484 1.00 97.44 81 THR A C 1
ATOM 640 O O . THR A 1 81 ? -6.018 -6.757 1.950 1.00 97.44 81 THR A O 1
ATOM 643 N N . VAL A 1 82 ? -7.795 -5.416 1.866 1.00 97.44 82 VAL A N 1
ATOM 644 C CA . VAL A 1 82 ? -7.268 -4.393 2.776 1.00 97.44 82 VAL A CA 1
ATOM 645 C C . VAL A 1 82 ? -8.080 -4.377 4.070 1.00 97.44 82 VAL A C 1
ATOM 647 O O . VAL A 1 82 ? -9.230 -3.947 4.109 1.00 97.44 82 VAL A O 1
ATOM 650 N N . LEU A 1 83 ? -7.483 -4.833 5.165 1.00 97.19 83 LEU A N 1
ATOM 651 C CA . LEU A 1 83 ? -8.050 -4.737 6.506 1.00 97.19 83 LEU A CA 1
ATOM 652 C C . LEU A 1 83 ? -7.621 -3.417 7.150 1.00 97.19 83 LEU A C 1
ATOM 654 O O . LEU A 1 83 ? -6.493 -3.273 7.624 1.00 97.19 83 LEU A O 1
ATOM 658 N N . ILE A 1 84 ? -8.542 -2.453 7.188 1.00 97.06 84 ILE A N 1
ATOM 659 C CA . ILE A 1 84 ? -8.307 -1.122 7.755 1.00 97.06 84 ILE A CA 1
ATOM 660 C C . ILE A 1 84 ? -8.894 -1.077 9.166 1.00 97.06 84 ILE A C 1
ATOM 662 O O . ILE A 1 84 ? -10.090 -0.823 9.351 1.00 97.06 84 ILE A O 1
ATOM 666 N N . VAL A 1 85 ? -8.054 -1.308 10.173 1.00 96.69 85 VAL A N 1
ATOM 667 C CA . VAL A 1 85 ? -8.480 -1.316 11.580 1.00 96.69 85 VAL A CA 1
ATOM 668 C C . VAL A 1 85 ? -8.543 0.091 12.160 1.00 96.69 85 VAL A C 1
ATOM 670 O O . VAL A 1 85 ? -7.740 0.965 11.840 1.00 96.69 85 VAL A O 1
ATOM 673 N N . ARG A 1 86 ? -9.507 0.334 13.045 1.00 94.88 86 ARG A N 1
ATOM 674 C CA . ARG A 1 86 ? -9.831 1.666 13.570 1.00 94.88 86 ARG A CA 1
ATOM 675 C C . ARG A 1 86 ? -8.673 2.345 14.293 1.00 94.88 86 ARG A C 1
ATOM 677 O O . ARG A 1 86 ? -8.552 3.568 14.209 1.00 94.88 86 ARG A O 1
ATOM 684 N N . SER A 1 87 ? -7.880 1.583 15.041 1.00 91.81 87 SER A N 1
ATOM 685 C CA . SER A 1 87 ? -6.934 2.126 16.014 1.00 91.81 87 SER A CA 1
ATOM 686 C C . SER A 1 87 ? -5.587 1.404 16.008 1.00 91.81 87 SER A C 1
ATOM 688 O O . SER A 1 87 ? -5.486 0.217 15.694 1.00 91.81 87 SER A O 1
ATOM 690 N N . SER A 1 88 ? -4.539 2.115 16.427 1.00 92.56 88 SER A N 1
ATOM 691 C CA . SER A 1 88 ? -3.198 1.545 16.591 1.00 92.56 88 SER A CA 1
ATOM 692 C C . SER A 1 88 ? -3.156 0.453 17.666 1.00 92.56 88 SER A C 1
ATOM 694 O O . SER A 1 88 ? -2.319 -0.438 17.584 1.00 92.56 88 SER A O 1
ATOM 696 N N . SER A 1 89 ? -4.058 0.482 18.655 1.00 93.00 89 SER A N 1
ATOM 697 C CA . SER A 1 89 ? -4.157 -0.555 19.689 1.00 93.00 89 SER A CA 1
ATOM 698 C C . SER A 1 89 ? -4.798 -1.845 19.173 1.00 93.00 89 SER A C 1
ATOM 700 O O . SER A 1 89 ? -4.371 -2.927 19.568 1.00 93.00 89 SER A O 1
ATOM 702 N N . GLU A 1 90 ? -5.783 -1.761 18.276 1.00 94.06 90 GLU A N 1
ATOM 703 C CA . GLU A 1 90 ? -6.297 -2.927 17.547 1.00 94.06 90 GLU A CA 1
ATOM 704 C C . GLU A 1 90 ? -5.227 -3.501 16.622 1.00 94.06 90 GLU A C 1
ATOM 706 O O . GLU A 1 90 ? -4.951 -4.697 16.672 1.00 94.06 90 GLU A O 1
ATOM 711 N N . PHE A 1 91 ? -4.554 -2.644 15.852 1.00 95.44 91 PHE A N 1
ATOM 712 C CA . PHE A 1 91 ? -3.465 -3.065 14.974 1.00 95.44 91 PHE A CA 1
ATOM 713 C C . PHE A 1 91 ? -2.300 -3.710 15.731 1.00 95.44 91 PHE A C 1
ATOM 715 O O . PHE A 1 91 ? -1.730 -4.696 15.270 1.00 95.44 91 PHE A O 1
ATOM 722 N N . ALA A 1 92 ? -1.971 -3.213 16.926 1.00 94.81 92 ALA A N 1
ATOM 723 C CA . ALA A 1 92 ? -0.902 -3.768 17.749 1.00 94.81 92 ALA A CA 1
ATOM 724 C C . ALA A 1 92 ? -1.121 -5.239 18.138 1.00 94.81 92 ALA A C 1
ATOM 726 O O . ALA A 1 92 ? -0.142 -5.926 18.413 1.00 94.81 92 ALA A O 1
ATOM 727 N N . LYS A 1 93 ? -2.373 -5.716 18.141 1.00 94.88 93 LYS A N 1
ATOM 728 C CA . LYS A 1 93 ? -2.726 -7.123 18.392 1.00 94.88 93 LYS A CA 1
ATOM 729 C C . LYS A 1 93 ? -2.554 -8.012 17.157 1.00 94.88 93 LYS A C 1
ATOM 731 O O . LYS A 1 93 ? -2.523 -9.226 17.302 1.00 94.88 93 LYS A O 1
ATOM 736 N N . LEU A 1 94 ? -2.504 -7.413 15.967 1.00 94.12 94 LEU A N 1
ATOM 737 C CA . LEU A 1 94 ? -2.455 -8.111 14.679 1.00 94.12 94 LEU A CA 1
ATOM 738 C C . LEU A 1 94 ? -1.059 -8.100 14.057 1.00 94.12 94 LEU A C 1
ATOM 740 O O . LEU A 1 94 ? -0.720 -9.001 13.298 1.00 94.12 94 LEU A O 1
ATOM 744 N N . ARG A 1 95 ? -0.269 -7.057 14.327 1.00 93.31 95 ARG A N 1
ATOM 745 C CA . ARG A 1 95 ? 1.031 -6.865 13.683 1.00 93.31 95 ARG A CA 1
ATOM 746 C C . ARG A 1 95 ? 2.037 -7.958 14.073 1.00 93.31 95 ARG A C 1
ATOM 748 O O . ARG A 1 95 ? 2.148 -8.274 15.259 1.00 93.31 95 ARG A O 1
ATOM 755 N N . PRO A 1 96 ? 2.832 -8.462 13.115 1.00 91.88 96 PRO A N 1
ATOM 756 C CA . PRO A 1 96 ? 3.836 -9.489 13.388 1.00 91.88 96 PRO A CA 1
ATOM 757 C C . PRO A 1 96 ? 5.048 -8.936 14.148 1.00 91.88 96 PRO A C 1
ATOM 759 O O . PRO A 1 96 ? 5.696 -9.659 14.898 1.00 91.88 96 PRO A O 1
ATOM 762 N N . ILE A 1 97 ? 5.350 -7.643 13.976 1.00 91.94 97 ILE A N 1
ATOM 763 C CA . ILE A 1 97 ? 6.489 -6.965 14.602 1.00 91.94 97 ILE A CA 1
ATOM 764 C C . ILE A 1 97 ? 6.064 -5.643 15.247 1.00 91.94 97 ILE A C 1
ATOM 766 O O . ILE A 1 97 ? 5.141 -4.965 14.792 1.00 91.94 97 ILE A O 1
ATOM 770 N N . LYS A 1 98 ? 6.768 -5.239 16.310 1.00 89.50 98 LYS A N 1
ATOM 771 C CA . LYS A 1 98 ? 6.416 -4.068 17.135 1.00 89.50 98 LYS A CA 1
ATOM 772 C C . LYS A 1 98 ? 6.446 -2.732 16.380 1.00 89.50 98 LYS A C 1
ATOM 774 O O . LYS A 1 98 ? 5.750 -1.810 16.792 1.00 89.50 98 LYS A O 1
ATOM 779 N N . ASN A 1 99 ? 7.208 -2.619 15.299 1.00 87.62 99 ASN A N 1
ATOM 780 C CA . ASN A 1 99 ? 7.391 -1.356 14.579 1.00 87.62 99 ASN A CA 1
ATOM 781 C C . ASN A 1 99 ? 6.749 -1.354 13.186 1.00 87.62 99 ASN A C 1
ATOM 783 O O . ASN A 1 99 ? 7.029 -0.456 12.408 1.00 87.62 99 ASN A O 1
ATOM 787 N N . ALA A 1 100 ? 5.884 -2.318 12.857 1.00 90.81 100 ALA A N 1
ATOM 788 C CA . ALA A 1 100 ? 5.136 -2.254 11.603 1.00 90.81 100 ALA A CA 1
ATOM 789 C C . ALA A 1 100 ? 4.196 -1.036 11.605 1.00 90.81 100 ALA A C 1
ATOM 791 O O . ALA A 1 100 ? 3.523 -0.785 12.611 1.00 90.81 100 ALA A O 1
ATOM 792 N N . ALA A 1 101 ? 4.125 -0.318 10.484 1.00 91.62 101 ALA A N 1
ATOM 793 C CA . ALA A 1 101 ? 3.116 0.715 10.224 1.00 91.62 101 ALA A CA 1
ATOM 794 C C . ALA A 1 101 ? 1.912 0.149 9.448 1.00 91.62 101 ALA A C 1
ATOM 796 O O . ALA A 1 101 ? 0.779 0.590 9.608 1.00 91.62 101 ALA A O 1
ATOM 797 N N . GLY A 1 102 ? 2.165 -0.890 8.668 1.00 93.75 102 GLY A N 1
ATOM 798 C CA . GLY A 1 102 ? 1.233 -1.781 7.996 1.00 93.75 102 GLY A CA 1
ATOM 799 C C . GLY A 1 102 ? 2.019 -3.039 7.635 1.00 93.75 102 GLY A C 1
ATOM 800 O O . GLY A 1 102 ? 3.239 -3.063 7.797 1.00 93.75 102 GLY A O 1
ATOM 801 N N . PHE A 1 103 ? 1.347 -4.097 7.208 1.00 93.81 103 PHE A N 1
ATOM 802 C CA . PHE A 1 103 ? 2.044 -5.260 6.663 1.00 93.81 103 PHE A CA 1
ATOM 803 C C . PHE A 1 103 ? 1.185 -5.957 5.625 1.00 93.81 103 PHE A C 1
ATOM 805 O O . PHE A 1 103 ? -0.047 -5.866 5.671 1.00 93.81 103 PHE A O 1
ATOM 812 N N . MET A 1 104 ? 1.846 -6.682 4.727 1.00 94.56 104 MET A N 1
ATOM 813 C CA . MET A 1 104 ? 1.181 -7.617 3.843 1.00 94.56 104 MET A CA 1
ATOM 814 C C . MET A 1 104 ? 1.385 -9.054 4.322 1.00 94.56 104 MET A C 1
ATOM 816 O O . MET A 1 104 ? 2.422 -9.427 4.864 1.00 94.56 104 MET A O 1
ATOM 820 N N . THR A 1 105 ? 0.362 -9.877 4.148 1.00 93.81 105 THR A N 1
ATOM 821 C CA . THR A 1 105 ? 0.419 -11.316 4.381 1.00 93.81 105 THR A CA 1
ATOM 822 C C . THR A 1 105 ? -0.384 -12.048 3.312 1.00 93.81 105 THR A C 1
ATOM 824 O O . THR A 1 105 ? -0.983 -11.436 2.423 1.00 93.81 105 THR A O 1
ATOM 827 N N . SER A 1 106 ? -0.354 -13.375 3.325 1.00 91.69 106 SER A N 1
ATOM 828 C CA . SER A 1 106 ? -1.071 -14.196 2.353 1.00 91.69 106 SER A CA 1
ATOM 829 C C . SER A 1 106 ? -1.739 -15.372 3.037 1.00 91.69 106 SER A C 1
ATOM 831 O O . SER A 1 106 ? -1.120 -16.053 3.849 1.00 91.69 106 SER A O 1
ATOM 833 N N . ILE A 1 107 ? -3.012 -15.584 2.718 1.00 89.44 107 ILE A N 1
ATOM 834 C CA . ILE A 1 107 ? -3.833 -16.666 3.262 1.00 89.44 107 ILE A CA 1
ATOM 835 C C . ILE A 1 107 ? -4.523 -17.319 2.070 1.00 89.44 107 ILE A C 1
ATOM 837 O O . ILE A 1 107 ? -5.248 -16.634 1.355 1.00 89.44 107 ILE A O 1
ATOM 841 N N . ASN A 1 108 ? -4.293 -18.616 1.848 1.00 89.75 108 ASN A N 1
ATOM 842 C CA . ASN A 1 108 ? -4.843 -19.365 0.707 1.00 89.75 108 ASN A CA 1
ATOM 843 C C . ASN A 1 108 ? -4.620 -18.643 -0.639 1.00 89.75 108 ASN A C 1
ATOM 845 O O . ASN A 1 108 ? -5.567 -18.402 -1.382 1.00 89.75 108 ASN A O 1
ATOM 849 N N . ASP A 1 109 ? -3.380 -18.216 -0.896 1.00 83.69 109 ASP A N 1
ATOM 850 C CA . ASP A 1 109 ? -2.950 -17.456 -2.085 1.00 83.69 109 ASP A CA 1
ATOM 851 C C . ASP A 1 109 ? -3.588 -16.067 -2.284 1.00 83.69 109 ASP A C 1
ATOM 853 O O . ASP A 1 109 ? -3.212 -15.330 -3.199 1.00 83.69 109 ASP A O 1
ATOM 857 N N . GLN A 1 110 ? -4.474 -15.635 -1.384 1.00 88.75 110 GLN A N 1
ATOM 858 C CA . GLN A 1 110 ? -5.032 -14.288 -1.377 1.00 88.75 110 GLN A CA 1
ATOM 859 C C . GLN A 1 110 ? -4.126 -13.334 -0.592 1.00 88.75 110 GLN A C 1
ATOM 861 O O . GLN A 1 110 ? -3.674 -13.646 0.512 1.00 88.75 110 GLN A O 1
ATOM 866 N N . ARG A 1 111 ? -3.848 -12.156 -1.166 1.00 93.69 111 ARG A N 1
ATOM 867 C CA . ARG A 1 111 ? -3.011 -11.117 -0.545 1.00 93.69 111 ARG A CA 1
ATOM 868 C C . ARG A 1 111 ? -3.846 -10.237 0.384 1.00 93.69 111 ARG A C 1
ATOM 870 O O . ARG A 1 111 ? -4.905 -9.746 -0.010 1.00 93.69 111 ARG A O 1
ATOM 877 N N . PHE A 1 112 ? -3.333 -10.005 1.589 1.00 96.19 112 PHE A N 1
ATOM 878 C CA . PHE A 1 112 ? -3.957 -9.165 2.606 1.00 96.19 112 PHE A CA 1
ATOM 879 C C . PHE A 1 112 ? -3.009 -8.062 3.047 1.00 96.19 112 PHE A C 1
ATOM 881 O O . PHE A 1 112 ? -1.938 -8.358 3.562 1.00 96.19 112 PHE A O 1
ATOM 888 N N . ILE A 1 113 ? -3.433 -6.811 2.930 1.00 96.88 113 ILE A N 1
ATOM 889 C CA . ILE A 1 113 ? -2.835 -5.670 3.618 1.00 96.88 113 ILE A CA 1
ATOM 890 C C . ILE A 1 113 ? -3.575 -5.484 4.939 1.00 96.88 113 ILE A C 1
ATOM 892 O O . ILE A 1 113 ? -4.803 -5.453 4.967 1.00 96.88 113 ILE A O 1
ATOM 896 N N . VAL A 1 114 ? -2.844 -5.306 6.034 1.00 96.62 114 VAL A N 1
ATOM 897 C CA . VAL A 1 114 ? -3.411 -4.938 7.335 1.00 96.62 114 VAL A CA 1
ATOM 898 C C . VAL A 1 114 ? -2.796 -3.620 7.780 1.00 96.62 114 VAL A C 1
ATOM 900 O O . VAL A 1 114 ? -1.574 -3.495 7.872 1.00 96.62 114 VAL A O 1
ATOM 903 N N . VAL A 1 115 ? -3.639 -2.626 8.061 1.00 96.56 115 VAL A N 1
ATOM 904 C CA . VAL A 1 115 ? -3.200 -1.253 8.343 1.00 96.56 115 VAL A CA 1
ATOM 905 C C . VAL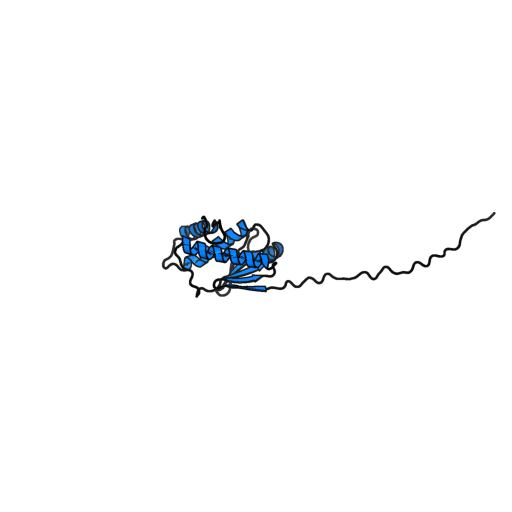 A 1 115 ? -4.118 -0.553 9.351 1.00 96.56 115 VAL A C 1
ATOM 907 O O . VAL A 1 115 ? -5.341 -0.687 9.266 1.00 96.56 115 VAL A O 1
ATOM 910 N N . PRO A 1 116 ? -3.586 0.234 10.306 1.00 96.06 116 PRO A N 1
ATOM 911 C CA . PRO A 1 116 ? -4.404 1.104 11.135 1.00 96.06 116 PRO A CA 1
ATOM 912 C C . PRO A 1 116 ? -4.829 2.381 10.395 1.00 96.06 116 PRO A C 1
ATOM 914 O O . PRO A 1 116 ? -4.054 3.017 9.683 1.00 96.06 116 PRO A O 1
ATOM 917 N N . ALA A 1 117 ? -6.051 2.839 10.659 1.00 94.31 117 ALA A N 1
ATOM 918 C CA . ALA A 1 117 ? -6.567 4.138 10.221 1.00 94.31 117 ALA A CA 1
ATOM 919 C C . ALA A 1 117 ? -5.993 5.328 11.025 1.00 94.31 117 ALA A C 1
ATOM 921 O O . ALA A 1 117 ? -6.278 6.498 10.740 1.00 94.31 117 ALA A O 1
ATOM 922 N N . SER A 1 118 ? -5.236 5.054 12.085 1.00 89.62 118 SER A N 1
ATOM 923 C CA . SER A 1 118 ? -4.547 6.038 12.923 1.00 89.62 118 SER A CA 1
ATOM 924 C C . SER A 1 118 ? -3.032 5.887 12.823 1.00 89.62 118 SER A C 1
ATOM 926 O O . SER A 1 118 ? -2.533 4.832 12.446 1.00 89.62 118 SER A O 1
ATOM 928 N N . GLY A 1 119 ? -2.305 6.929 13.223 1.00 87.19 119 GLY A N 1
ATOM 929 C CA . GLY A 1 119 ? -0.850 7.005 13.093 1.00 87.19 119 GLY A CA 1
ATOM 930 C C . GLY A 1 119 ? -0.426 7.805 11.866 1.00 87.19 119 GLY A C 1
ATOM 931 O O . GLY A 1 119 ? -1.274 8.279 11.101 1.00 87.19 119 GLY A O 1
ATOM 932 N N . ASP A 1 120 ? 0.883 7.939 11.688 1.00 87.62 120 ASP A N 1
ATOM 933 C CA . ASP A 1 120 ? 1.490 8.723 10.612 1.00 87.62 120 ASP A CA 1
ATOM 934 C C . ASP A 1 120 ? 1.022 8.219 9.230 1.00 87.62 120 ASP A C 1
ATOM 936 O O . ASP A 1 120 ? 1.242 7.051 8.902 1.00 87.62 120 ASP A O 1
ATOM 940 N N . PRO A 1 121 ? 0.300 9.035 8.440 1.00 85.94 121 PRO A N 1
ATOM 941 C CA . PRO A 1 121 ? -0.138 8.654 7.101 1.00 85.94 121 PRO A CA 1
ATOM 942 C C . PRO A 1 121 ? 1.001 8.388 6.121 1.00 85.94 121 PRO A C 1
ATOM 944 O O . PRO A 1 121 ? 0.854 7.487 5.299 1.00 85.94 121 PRO A O 1
ATOM 947 N N . ALA A 1 122 ? 2.107 9.130 6.210 1.00 85.25 122 ALA A N 1
ATOM 948 C CA . ALA A 1 122 ? 3.232 8.981 5.297 1.00 85.25 122 ALA A CA 1
ATOM 949 C C . ALA A 1 122 ? 3.901 7.624 5.513 1.00 85.25 122 ALA A C 1
ATOM 951 O O . ALA A 1 122 ? 3.946 6.816 4.590 1.00 85.25 122 ALA A O 1
ATOM 952 N N . TRP A 1 123 ? 4.275 7.325 6.759 1.00 86.44 123 TRP A N 1
ATOM 953 C CA . TRP A 1 123 ? 4.956 6.076 7.108 1.00 86.44 123 TRP A CA 1
ATOM 954 C C . TRP A 1 123 ? 4.107 4.825 6.829 1.00 86.44 123 TRP A C 1
ATOM 956 O O . TRP A 1 123 ? 4.599 3.819 6.313 1.00 86.44 123 TRP A O 1
ATOM 966 N N . ARG A 1 124 ? 2.801 4.884 7.131 1.00 89.50 124 ARG A N 1
ATOM 967 C CA . ARG A 1 124 ? 1.862 3.797 6.799 1.00 89.50 124 ARG A CA 1
ATOM 968 C C . ARG A 1 124 ? 1.724 3.610 5.294 1.00 89.50 124 ARG A C 1
ATOM 970 O O . ARG A 1 124 ? 1.689 2.473 4.836 1.00 89.50 124 ARG A O 1
ATOM 977 N N . GLY A 1 125 ? 1.619 4.713 4.553 1.00 88.56 125 GLY A N 1
ATOM 978 C CA . GLY A 1 125 ? 1.527 4.690 3.100 1.00 88.56 125 GLY A CA 1
ATOM 979 C C . GLY A 1 125 ? 2.777 4.085 2.470 1.00 88.56 125 GLY A C 1
ATOM 980 O O . GLY A 1 125 ? 2.655 3.155 1.688 1.00 88.56 125 GLY A O 1
ATOM 981 N N . GLU A 1 126 ? 3.959 4.554 2.863 1.00 92.06 126 GLU A N 1
ATOM 982 C CA . GLU A 1 126 ? 5.259 4.064 2.386 1.00 92.06 126 GLU A CA 1
ATOM 983 C C . GLU A 1 126 ? 5.400 2.555 2.597 1.00 92.06 126 GLU A C 1
ATOM 985 O O . GLU A 1 126 ? 5.598 1.815 1.637 1.00 92.06 126 GLU A O 1
ATOM 990 N N . SER A 1 127 ? 5.137 2.076 3.819 1.00 92.31 127 SER A N 1
ATOM 991 C CA . SER A 1 127 ? 5.218 0.643 4.137 1.00 92.31 127 SER A CA 1
ATOM 992 C C . SER A 1 127 ? 4.306 -0.213 3.248 1.00 92.31 127 SER A C 1
ATOM 994 O O . SER A 1 127 ? 4.682 -1.301 2.836 1.00 92.31 127 SER A O 1
ATOM 996 N N . ILE A 1 128 ? 3.090 0.251 2.949 1.00 94.38 128 ILE A N 1
ATOM 997 C CA . ILE A 1 128 ? 2.132 -0.520 2.139 1.00 94.38 128 ILE A CA 1
ATOM 998 C C . ILE A 1 128 ? 2.459 -0.432 0.651 1.00 94.38 128 ILE A C 1
ATOM 1000 O O . ILE A 1 128 ? 2.284 -1.414 -0.068 1.00 94.38 128 ILE A O 1
ATOM 1004 N N . ARG A 1 129 ? 2.929 0.728 0.185 1.00 95.25 129 ARG A N 1
ATOM 1005 C CA . ARG A 1 129 ? 3.370 0.911 -1.199 1.00 95.25 129 ARG A CA 1
ATOM 1006 C C . ARG A 1 129 ? 4.556 0.010 -1.527 1.00 95.25 129 ARG A C 1
ATOM 1008 O O . ARG A 1 129 ? 4.542 -0.591 -2.595 1.00 95.25 129 ARG A O 1
ATOM 1015 N N . HIS A 1 130 ? 5.504 -0.151 -0.600 1.00 95.69 130 HIS A N 1
ATOM 1016 C CA . HIS A 1 130 ? 6.614 -1.105 -0.732 1.00 95.69 130 HIS A CA 1
ATOM 1017 C C . HIS A 1 130 ? 6.108 -2.526 -1.008 1.00 95.69 130 HIS A C 1
ATOM 1019 O O . HIS A 1 130 ? 6.455 -3.150 -2.007 1.00 95.69 130 HIS A O 1
ATOM 1025 N N . GLU A 1 131 ? 5.189 -3.010 -0.170 1.00 94.31 131 GLU A N 1
ATOM 1026 C CA . GLU A 1 131 ? 4.601 -4.344 -0.326 1.00 94.31 131 GLU A CA 1
ATOM 1027 C C . GLU A 1 131 ? 3.775 -4.481 -1.616 1.00 94.31 131 GLU A C 1
ATOM 1029 O O . GLU A 1 131 ? 3.791 -5.528 -2.264 1.00 94.31 131 GLU A O 1
ATOM 1034 N N . LEU A 1 132 ? 3.051 -3.434 -2.025 1.00 95.56 132 LEU A N 1
ATOM 1035 C CA . LEU A 1 132 ? 2.288 -3.440 -3.276 1.00 95.56 132 LEU A CA 1
ATOM 1036 C C . LEU A 1 132 ? 3.184 -3.440 -4.513 1.00 95.56 132 LEU A C 1
ATOM 1038 O O . LEU A 1 132 ? 2.858 -4.129 -5.479 1.00 95.56 132 LEU A O 1
ATOM 1042 N N . ALA A 1 133 ? 4.312 -2.729 -4.481 1.00 95.62 133 ALA A N 1
ATOM 1043 C CA . ALA A 1 133 ? 5.289 -2.774 -5.558 1.00 95.62 133 ALA A CA 1
ATOM 1044 C C . ALA A 1 133 ? 5.756 -4.219 -5.782 1.00 95.62 133 ALA A C 1
ATOM 1046 O O . ALA A 1 133 ? 5.678 -4.708 -6.907 1.00 95.62 133 ALA A O 1
ATOM 1047 N N . HIS A 1 134 ? 6.091 -4.952 -4.713 1.00 93.62 134 HIS A N 1
ATOM 1048 C CA . HIS A 1 134 ? 6.402 -6.387 -4.788 1.00 93.62 134 HIS A CA 1
ATOM 1049 C C . HIS A 1 134 ? 5.278 -7.220 -5.420 1.00 93.62 134 HIS A C 1
ATOM 1051 O O . HIS A 1 134 ? 5.532 -8.104 -6.242 1.00 93.62 134 HIS A O 1
ATOM 1057 N N . VAL A 1 135 ? 4.013 -6.944 -5.078 1.00 92.19 135 VAL A N 1
ATOM 1058 C CA . VAL A 1 135 ? 2.861 -7.652 -5.670 1.00 92.19 135 VAL A CA 1
ATOM 1059 C C . VAL A 1 135 ? 2.726 -7.384 -7.157 1.00 92.19 135 VAL A C 1
ATOM 1061 O O . VAL A 1 135 ? 2.332 -8.293 -7.883 1.00 92.19 135 VAL A O 1
ATOM 1064 N N . TRP A 1 136 ? 2.971 -6.164 -7.615 1.00 93.75 136 TRP A N 1
ATOM 1065 C CA . TRP A 1 136 ? 2.692 -5.786 -8.997 1.00 93.75 136 TRP A CA 1
ATOM 1066 C C . TRP A 1 136 ? 3.880 -5.954 -9.928 1.00 93.75 136 TRP A C 1
ATOM 1068 O O . TRP A 1 136 ? 3.661 -6.241 -11.103 1.00 93.75 136 TRP A O 1
ATOM 1078 N N . LEU A 1 137 ? 5.111 -5.913 -9.406 1.00 92.38 137 LEU A N 1
ATOM 1079 C CA . LEU A 1 137 ? 6.301 -6.304 -10.157 1.00 92.38 137 LEU A CA 1
ATOM 1080 C C . LEU A 1 137 ? 6.065 -7.660 -10.829 1.00 92.38 137 LEU A C 1
ATOM 1082 O O . LEU A 1 137 ? 6.238 -7.764 -12.029 1.00 92.38 137 LEU A O 1
ATOM 1086 N N . ARG A 1 138 ? 5.505 -8.664 -10.145 1.00 88.94 138 ARG A N 1
ATOM 1087 C CA . ARG A 1 138 ? 5.292 -10.011 -10.720 1.00 88.94 138 ARG A CA 1
ATOM 1088 C C . ARG A 1 138 ? 4.500 -10.090 -12.045 1.00 88.94 138 ARG A C 1
ATOM 1090 O O . ARG A 1 138 ? 4.438 -11.173 -12.617 1.00 88.94 138 ARG A O 1
ATOM 1097 N N . TYR A 1 139 ? 3.856 -9.011 -12.500 1.00 90.19 139 TYR A N 1
ATOM 1098 C CA . TYR A 1 139 ? 3.190 -8.943 -13.805 1.00 90.19 139 TYR A CA 1
ATOM 1099 C C . TYR A 1 139 ? 4.140 -8.645 -14.984 1.00 90.19 139 TYR A C 1
ATOM 1101 O O . TYR A 1 139 ? 3.690 -8.620 -16.127 1.00 90.19 139 TYR A O 1
ATOM 1109 N N . HIS A 1 140 ? 5.451 -8.486 -14.759 1.00 87.44 140 HIS A N 1
ATOM 1110 C CA . HIS A 1 140 ? 6.449 -8.490 -15.839 1.00 87.44 140 HIS A CA 1
ATOM 1111 C C . HIS A 1 140 ? 6.809 -9.923 -16.296 1.00 87.44 140 HIS A C 1
ATOM 1113 O O . HIS A 1 140 ? 6.624 -10.903 -15.579 1.00 87.44 140 HIS A O 1
ATOM 1119 N N . SER A 1 141 ? 7.370 -10.070 -17.503 1.00 83.56 141 SER A N 1
ATOM 1120 C CA . SER A 1 141 ? 7.632 -11.385 -18.134 1.00 83.56 141 SER A CA 1
ATOM 1121 C C . SER A 1 141 ? 8.992 -12.024 -17.810 1.00 83.56 141 SER A C 1
ATOM 1123 O O . SER A 1 141 ? 9.363 -13.033 -18.406 1.00 83.56 141 SER A O 1
ATOM 1125 N N . PHE A 1 142 ? 9.765 -11.435 -16.903 1.00 86.00 142 PHE A N 1
ATOM 1126 C CA . PHE A 1 142 ? 11.137 -11.859 -16.592 1.00 86.00 142 PHE A CA 1
ATOM 1127 C C . PHE A 1 142 ? 11.253 -12.203 -15.106 1.00 86.00 142 PHE A C 1
ATOM 1129 O O . PHE A 1 142 ? 10.264 -12.165 -14.390 1.00 86.00 142 PHE A O 1
ATOM 1136 N N . LYS A 1 143 ? 12.440 -12.549 -14.613 1.00 88.69 143 LYS A N 1
ATOM 1137 C CA . LYS A 1 143 ? 12.701 -12.635 -13.172 1.00 88.69 143 LYS A CA 1
ATOM 1138 C C . LYS A 1 143 ? 13.783 -11.627 -12.837 1.00 88.69 143 LYS A C 1
ATOM 1140 O O . LYS A 1 143 ? 14.884 -11.736 -13.381 1.00 88.69 143 LYS A O 1
ATOM 1145 N N . TYR A 1 144 ? 13.473 -10.648 -11.997 1.00 91.88 144 TYR A N 1
ATOM 1146 C CA . TYR A 1 144 ? 14.472 -9.675 -11.588 1.00 91.88 144 TYR A CA 1
ATOM 1147 C C . TYR A 1 144 ? 15.371 -10.260 -10.490 1.00 91.88 144 TYR A C 1
ATOM 1149 O O . TYR A 1 144 ? 14.987 -11.180 -9.764 1.00 91.88 144 TYR A O 1
ATOM 1157 N N . PRO A 1 145 ? 16.624 -9.792 -10.388 1.00 94.88 145 PRO A N 1
ATOM 1158 C CA . PRO A 1 145 ? 17.446 -10.102 -9.231 1.00 94.88 145 PRO A CA 1
ATOM 1159 C C . PRO A 1 145 ? 16.879 -9.395 -7.992 1.00 94.88 145 PRO A C 1
ATOM 1161 O O . PRO A 1 145 ? 16.387 -8.273 -8.090 1.00 94.88 145 PRO A O 1
ATOM 1164 N N . SER A 1 146 ? 17.017 -10.004 -6.813 1.00 95.06 146 SER A N 1
ATOM 1165 C CA . SER A 1 146 ? 16.409 -9.486 -5.576 1.00 95.06 146 SER A CA 1
ATOM 1166 C C . SER A 1 146 ? 16.813 -8.049 -5.237 1.00 95.06 146 SER A C 1
ATOM 1168 O O . SER A 1 146 ? 16.003 -7.299 -4.710 1.00 95.06 146 SER A O 1
ATOM 1170 N N . TRP A 1 147 ? 18.040 -7.630 -5.573 1.00 96.81 147 TRP A N 1
ATOM 1171 C CA . TRP A 1 147 ? 18.472 -6.245 -5.348 1.00 96.81 147 TRP A CA 1
ATOM 1172 C C . TRP A 1 147 ? 17.632 -5.233 -6.139 1.00 96.81 147 TRP A C 1
ATOM 1174 O O . TRP A 1 147 ? 17.410 -4.126 -5.660 1.00 96.81 147 TRP A O 1
ATOM 1184 N N . TYR A 1 148 ? 17.177 -5.607 -7.339 1.00 95.38 148 TYR A N 1
ATOM 1185 C CA . TYR A 1 148 ? 16.335 -4.755 -8.169 1.00 95.38 148 TYR A CA 1
ATOM 1186 C C . TYR A 1 148 ? 14.903 -4.754 -7.647 1.00 95.38 148 TYR A C 1
ATOM 1188 O O . TYR A 1 148 ? 14.317 -3.688 -7.548 1.00 95.38 148 TYR A O 1
ATOM 1196 N N . GLU A 1 149 ? 14.355 -5.919 -7.284 1.00 94.75 149 GLU A N 1
ATOM 1197 C CA . GLU A 1 149 ? 12.988 -6.017 -6.747 1.00 94.75 149 GLU A CA 1
ATOM 1198 C C . GLU A 1 149 ? 12.829 -5.176 -5.474 1.00 94.75 149 GLU A C 1
ATOM 1200 O O . GLU A 1 149 ? 11.940 -4.332 -5.410 1.00 94.75 149 GLU A O 1
ATOM 1205 N N . GLU A 1 150 ? 13.737 -5.324 -4.504 1.00 95.75 150 GLU A N 1
ATOM 1206 C CA . GLU A 1 150 ? 13.712 -4.518 -3.276 1.00 95.75 150 GLU A CA 1
ATOM 1207 C C . GLU A 1 150 ? 14.011 -3.044 -3.553 1.00 95.75 150 GLU A C 1
ATOM 1209 O O . GLU A 1 150 ? 13.291 -2.172 -3.080 1.00 95.75 150 GLU A O 1
ATOM 1214 N N . GLY A 1 151 ? 15.040 -2.739 -4.352 1.00 97.00 151 GLY A N 1
ATOM 1215 C CA . GLY A 1 151 ? 15.392 -1.353 -4.665 1.00 97.00 151 GLY A CA 1
ATOM 1216 C C . GLY A 1 151 ? 14.285 -0.613 -5.419 1.00 97.00 151 GLY A C 1
ATOM 1217 O O . GLY A 1 151 ? 14.052 0.567 -5.171 1.00 97.00 151 GLY A O 1
ATOM 1218 N N . PHE A 1 152 ? 13.575 -1.300 -6.314 1.00 95.50 152 PHE A N 1
ATOM 1219 C CA . PHE A 1 152 ? 12.423 -0.745 -7.014 1.00 95.50 152 PHE A CA 1
ATOM 1220 C C . PHE A 1 152 ? 11.228 -0.575 -6.077 1.00 95.50 152 PHE A C 1
ATOM 1222 O O . PHE A 1 152 ? 10.548 0.444 -6.153 1.00 95.50 152 PHE A O 1
ATOM 1229 N N . ALA A 1 153 ? 10.982 -1.529 -5.175 1.00 96.00 153 ALA A N 1
ATOM 1230 C CA . ALA A 1 153 ? 9.945 -1.392 -4.159 1.00 96.00 153 ALA A CA 1
ATOM 1231 C C . ALA A 1 153 ? 10.199 -0.185 -3.241 1.00 96.00 153 ALA A C 1
ATOM 1233 O O . ALA A 1 153 ? 9.279 0.609 -3.042 1.00 96.00 153 ALA A O 1
ATOM 1234 N N . GLU A 1 154 ? 11.443 0.018 -2.793 1.00 96.31 154 GLU A N 1
ATOM 1235 C CA . GLU A 1 154 ? 11.849 1.189 -2.002 1.00 96.31 154 GLU A CA 1
ATOM 1236 C C . GLU A 1 154 ? 11.701 2.497 -2.787 1.00 96.31 154 GLU A C 1
ATOM 1238 O O . GLU A 1 154 ? 11.167 3.479 -2.281 1.00 96.31 154 GLU A O 1
ATOM 1243 N N . LEU A 1 155 ? 12.129 2.516 -4.053 1.00 95.06 155 LEU A N 1
ATOM 1244 C CA . LEU A 1 155 ? 11.957 3.679 -4.921 1.00 95.06 155 LEU A CA 1
ATOM 1245 C C . LEU A 1 155 ? 10.466 4.032 -5.043 1.00 95.06 155 LEU A C 1
ATOM 1247 O O . LEU A 1 155 ? 10.056 5.147 -4.743 1.00 95.06 155 LEU A O 1
ATOM 1251 N N . MET A 1 156 ? 9.625 3.064 -5.408 1.00 95.12 156 MET A N 1
ATOM 1252 C CA . MET A 1 156 ? 8.187 3.281 -5.559 1.00 95.12 156 MET A CA 1
ATOM 1253 C C . MET A 1 156 ? 7.501 3.655 -4.239 1.00 95.12 156 MET A C 1
ATOM 1255 O O . MET A 1 156 ? 6.538 4.430 -4.247 1.00 95.12 156 MET A O 1
ATOM 1259 N N . SER A 1 157 ? 7.971 3.150 -3.096 1.00 94.25 157 SER A N 1
ATOM 1260 C CA . SER A 1 157 ? 7.404 3.472 -1.783 1.00 94.25 157 SER A CA 1
ATOM 1261 C C . SER A 1 157 ? 7.507 4.971 -1.461 1.00 94.25 157 SER A C 1
ATOM 1263 O O . SER A 1 157 ? 6.588 5.526 -0.844 1.00 94.25 157 SER A O 1
ATOM 1265 N N . ALA A 1 158 ? 8.531 5.649 -1.988 1.00 92.50 158 ALA A N 1
ATOM 1266 C CA . ALA A 1 158 ? 8.762 7.084 -1.852 1.00 92.50 158 ALA A CA 1
ATOM 1267 C C . ALA A 1 158 ? 7.817 7.964 -2.693 1.00 92.50 158 ALA A C 1
ATOM 1269 O O . ALA A 1 158 ? 7.867 9.190 -2.575 1.00 92.50 158 ALA A O 1
ATOM 1270 N N . THR A 1 159 ? 6.910 7.368 -3.483 1.00 91.56 159 THR A N 1
ATOM 1271 C CA . THR A 1 159 ? 5.960 8.108 -4.327 1.00 91.56 159 THR A CA 1
ATOM 1272 C C . THR A 1 159 ? 5.169 9.148 -3.525 1.00 91.56 159 THR A C 1
ATOM 1274 O O . THR A 1 159 ? 4.446 8.813 -2.579 1.00 91.56 159 THR A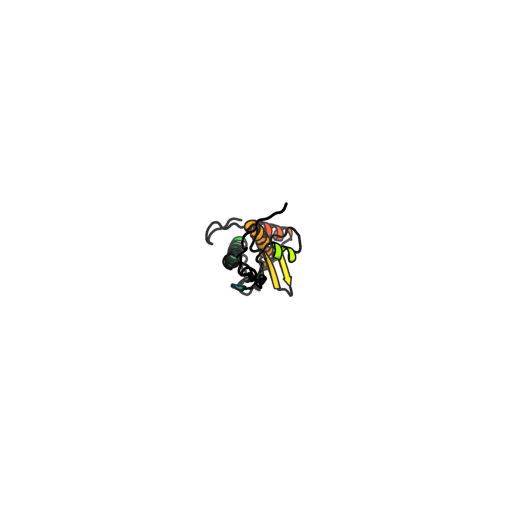 O 1
ATOM 1277 N N . GLN A 1 160 ? 5.239 10.410 -3.951 1.00 88.12 160 GLN A N 1
ATOM 1278 C CA . GLN A 1 160 ? 4.460 11.520 -3.401 1.00 88.12 160 GLN A CA 1
ATOM 1279 C C . GLN A 1 160 ? 3.533 12.096 -4.461 1.00 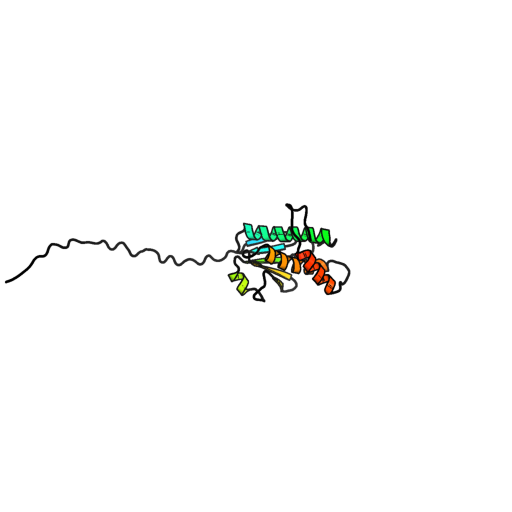88.12 160 GLN A C 1
ATOM 1281 O O . GLN A 1 160 ? 3.963 12.405 -5.569 1.00 88.12 160 GLN A O 1
ATOM 1286 N N . PHE A 1 161 ? 2.267 12.302 -4.104 1.00 84.69 161 PHE A N 1
ATOM 1287 C CA . PHE A 1 161 ? 1.287 12.898 -5.004 1.00 84.69 161 PHE A CA 1
ATOM 1288 C C . PHE A 1 161 ? 1.244 14.416 -4.831 1.00 84.69 161 PHE A C 1
ATOM 1290 O O . PHE A 1 161 ? 1.047 14.904 -3.719 1.00 84.69 161 PHE A O 1
ATOM 1297 N N . ILE A 1 162 ? 1.413 15.154 -5.929 1.00 80.12 162 ILE A N 1
ATOM 1298 C CA . ILE A 1 162 ? 1.540 16.620 -5.909 1.00 80.12 162 ILE A CA 1
ATOM 1299 C C . ILE A 1 162 ? 0.172 17.288 -6.114 1.00 80.12 162 ILE A C 1
ATOM 1301 O O . ILE A 1 162 ? -0.160 18.234 -5.408 1.00 80.12 162 ILE A O 1
ATOM 1305 N N . ASN A 1 163 ? -0.640 16.758 -7.035 1.00 73.56 163 ASN A N 1
ATOM 1306 C CA . ASN A 1 163 ? -1.996 17.230 -7.339 1.00 73.56 163 ASN A CA 1
ATOM 1307 C C . ASN A 1 163 ? -3.018 16.085 -7.207 1.00 73.56 163 ASN A C 1
ATOM 1309 O O . ASN A 1 163 ? -2.632 14.924 -7.028 1.00 73.56 163 ASN A O 1
ATOM 1313 N N . ASP A 1 164 ? -4.310 16.398 -7.350 1.00 65.44 164 ASP A N 1
ATOM 1314 C CA . ASP A 1 164 ? -5.446 15.457 -7.372 1.00 65.44 164 ASP A CA 1
ATOM 1315 C C . ASP A 1 164 ? -5.424 14.519 -8.606 1.00 65.44 164 ASP A C 1
ATOM 1317 O O . ASP A 1 164 ? -6.351 14.498 -9.409 1.00 65.44 164 ASP A O 1
ATOM 1321 N N . ASN A 1 165 ? -4.355 13.723 -8.741 1.00 56.34 165 ASN A N 1
ATOM 1322 C CA . ASN A 1 165 ? -4.207 12.525 -9.588 1.00 56.34 165 ASN A CA 1
ATOM 1323 C C . ASN A 1 165 ? -3.509 12.684 -10.949 1.00 56.34 165 ASN A C 1
ATOM 1325 O O . ASN A 1 165 ? -3.617 11.787 -11.779 1.00 56.34 165 ASN A O 1
ATOM 1329 N N . GLN A 1 166 ? -2.763 13.765 -11.193 1.00 59.34 166 GLN A N 1
ATOM 1330 C CA . GLN A 1 166 ? -2.061 13.949 -12.482 1.00 59.34 166 GLN A CA 1
ATOM 1331 C C . GLN A 1 166 ? -0.536 13.978 -12.395 1.00 59.34 166 GLN A C 1
ATOM 1333 O O . GLN A 1 166 ? 0.137 13.886 -13.417 1.00 59.34 166 GLN A O 1
ATOM 1338 N N . SER A 1 167 ? 0.019 14.132 -11.196 1.00 63.44 167 SER A N 1
ATOM 1339 C CA . SER A 1 167 ? 1.459 14.267 -11.017 1.00 63.44 167 SER A CA 1
ATOM 1340 C C . SER A 1 167 ? 1.915 13.656 -9.703 1.00 63.44 167 SER A C 1
ATOM 1342 O O . SER A 1 167 ? 1.275 13.803 -8.653 1.00 63.44 167 SER A O 1
ATOM 1344 N N . PHE A 1 168 ? 3.051 12.980 -9.776 1.00 82.50 168 PHE A N 1
ATOM 1345 C CA . PHE A 1 168 ? 3.746 12.415 -8.637 1.00 82.50 168 PHE A CA 1
ATOM 1346 C C . PHE A 1 168 ? 5.258 12.547 -8.845 1.00 82.50 168 PHE A C 1
ATOM 1348 O O . PHE A 1 168 ? 5.727 12.737 -9.968 1.00 82.50 168 PHE A O 1
ATOM 1355 N N . THR A 1 169 ? 6.005 12.473 -7.750 1.00 78.12 169 THR A N 1
ATOM 1356 C CA . THR A 1 169 ? 7.461 12.286 -7.763 1.00 78.12 169 THR A CA 1
ATOM 1357 C C . THR A 1 169 ? 7.788 10.981 -7.069 1.00 78.12 169 THR A C 1
ATOM 1359 O O . THR A 1 169 ? 7.023 10.545 -6.208 1.00 78.12 169 THR A O 1
ATOM 1362 N N . VAL A 1 170 ? 8.913 10.392 -7.451 1.00 75.00 170 VAL A N 1
ATOM 1363 C CA . VAL A 1 170 ? 9.474 9.169 -6.880 1.00 75.00 170 VAL A CA 1
ATOM 1364 C C . VAL A 1 170 ? 10.861 9.490 -6.348 1.00 75.00 170 VAL A C 1
ATOM 1366 O O . VAL A 1 170 ? 11.556 10.273 -7.038 1.00 75.00 170 VAL A O 1
#